Protein AF-A0AA36AHY8-F1 (afdb_monomer_lite)

InterPro domains:
  IPR036397 Ribonuclease H superfamily [G3DSA:3.30.420.10] (3-85)
  IPR038717 Tc1-like transposase, DDE domain [PF13358] (22-54)

Structure (mmCIF, N/CA/C/O backbone):
data_AF-A0AA36AHY8-F1
#
_entry.id   AF-A0AA36AHY8-F1
#
loop_
_atom_site.group_PDB
_atom_site.id
_atom_site.type_symbol
_atom_site.label_atom_id
_atom_site.label_alt_id
_atom_site.label_comp_id
_atom_site.label_asym_id
_atom_site.label_entity_id
_atom_site.label_seq_id
_atom_site.pdbx_PDB_ins_code
_atom_site.Cartn_x
_atom_site.Cartn_y
_atom_site.Cartn_z
_atom_site.occupancy
_atom_site.B_iso_or_equiv
_atom_site.auth_seq_id
_atom_site.auth_comp_id
_atom_site.auth_asym_id
_atom_site.auth_atom_id
_atom_site.pdbx_PDB_model_num
ATOM 1 N N . MET A 1 1 ? 35.018 -14.578 -18.865 1.00 33.97 1 MET A N 1
ATOM 2 C CA . MET A 1 1 ? 34.280 -14.774 -20.135 1.00 33.97 1 MET A CA 1
ATOM 3 C C . MET A 1 1 ? 32.958 -15.468 -19.832 1.00 33.97 1 MET A C 1
ATOM 5 O O . MET A 1 1 ? 32.950 -16.681 -19.749 1.00 33.97 1 MET A O 1
ATOM 9 N N . GLN A 1 2 ? 31.878 -14.711 -19.614 1.00 27.67 2 GLN A N 1
ATOM 10 C CA . GLN A 1 2 ? 30.485 -15.101 -19.892 1.00 27.67 2 GLN A CA 1
ATOM 11 C C . GLN A 1 2 ? 29.586 -13.899 -19.571 1.00 27.67 2 GLN A C 1
ATOM 13 O O . GLN A 1 2 ? 29.180 -13.683 -18.438 1.00 27.67 2 GLN A O 1
ATOM 18 N N . ARG A 1 3 ? 29.296 -13.090 -20.595 1.00 36.22 3 ARG A N 1
ATOM 19 C CA . ARG A 1 3 ? 28.196 -12.123 -20.554 1.00 36.22 3 ARG A CA 1
ATOM 20 C C . ARG A 1 3 ? 26.902 -12.928 -20.566 1.00 36.22 3 ARG A C 1
ATOM 22 O O . ARG A 1 3 ? 26.572 -13.514 -21.599 1.00 36.22 3 ARG A O 1
ATOM 29 N N . ARG A 1 4 ? 26.185 -13.003 -19.447 1.00 40.62 4 ARG A N 1
ATOM 30 C CA . ARG A 1 4 ? 24.897 -13.703 -19.384 1.00 40.62 4 ARG A CA 1
ATOM 31 C C . ARG A 1 4 ? 23.764 -12.689 -19.311 1.00 40.62 4 ARG A C 1
ATOM 33 O O . ARG A 1 4 ? 23.097 -12.542 -18.303 1.00 40.62 4 ARG A O 1
ATOM 40 N N . ILE A 1 5 ? 23.566 -12.006 -20.438 1.00 42.94 5 ILE A N 1
ATOM 41 C CA . ILE A 1 5 ? 22.341 -11.260 -20.734 1.00 42.94 5 ILE A CA 1
ATOM 42 C C . ILE A 1 5 ? 21.172 -12.234 -20.545 1.00 42.94 5 ILE A C 1
ATOM 44 O O . ILE A 1 5 ? 21.163 -13.300 -21.178 1.00 42.94 5 ILE A O 1
ATOM 48 N N . LEU A 1 6 ? 20.218 -11.890 -19.678 1.00 43.59 6 LEU A N 1
ATOM 49 C CA . LEU A 1 6 ? 18.932 -12.572 -19.553 1.00 43.59 6 LEU A CA 1
ATOM 50 C C . LEU A 1 6 ? 18.200 -12.440 -20.894 1.00 43.59 6 LEU A C 1
ATOM 52 O O . LEU A 1 6 ? 17.484 -11.481 -21.154 1.00 43.59 6 LEU A O 1
ATOM 56 N N . ARG A 1 7 ? 18.449 -13.373 -21.816 1.00 47.41 7 ARG A N 1
ATOM 57 C CA . ARG A 1 7 ? 17.703 -13.434 -23.071 1.00 47.41 7 ARG A CA 1
ATOM 58 C C . ARG A 1 7 ? 16.312 -13.965 -22.761 1.00 47.41 7 ARG A C 1
ATOM 60 O O . ARG A 1 7 ? 16.172 -15.101 -22.308 1.00 47.41 7 ARG A O 1
ATOM 67 N N . ASN A 1 8 ? 15.317 -13.138 -23.047 1.00 47.91 8 ASN A N 1
ATOM 68 C CA . ASN A 1 8 ? 13.907 -13.492 -23.082 1.00 47.91 8 ASN A CA 1
ATOM 69 C C . ASN A 1 8 ? 13.709 -14.768 -23.909 1.00 47.91 8 ASN A C 1
ATOM 71 O O . ASN A 1 8 ? 13.990 -14.788 -25.108 1.00 47.91 8 ASN A O 1
ATOM 75 N N . THR A 1 9 ? 13.224 -15.841 -23.289 1.00 50.59 9 THR A N 1
ATOM 76 C CA . THR A 1 9 ? 12.758 -17.014 -24.030 1.00 50.59 9 THR A CA 1
ATOM 77 C C . THR A 1 9 ? 11.267 -16.847 -24.277 1.00 50.59 9 THR A C 1
ATOM 79 O O . THR A 1 9 ? 10.461 -17.002 -23.360 1.00 50.59 9 THR A O 1
ATOM 82 N N . CYS A 1 10 ? 10.902 -16.512 -25.515 1.00 48.53 10 CYS A N 1
ATOM 83 C CA . CYS A 1 10 ? 9.528 -16.602 -25.996 1.00 48.53 10 CYS A CA 1
ATOM 84 C C . CYS A 1 10 ? 9.164 -18.094 -26.091 1.00 48.53 10 CYS A C 1
ATOM 86 O O . CYS A 1 10 ? 9.480 -18.768 -27.070 1.00 48.53 10 CYS A O 1
ATOM 88 N N . GLY A 1 11 ? 8.610 -18.637 -25.007 1.00 51.00 11 GLY A N 1
ATOM 89 C CA . GLY A 1 11 ? 8.014 -19.966 -24.979 1.00 51.00 11 GLY A CA 1
ATOM 90 C C . GLY A 1 11 ? 6.600 -19.901 -25.545 1.00 51.00 11 GLY A C 1
ATOM 91 O O . GLY A 1 11 ? 5.805 -19.053 -25.146 1.00 51.00 11 GLY A O 1
ATOM 92 N N . ILE A 1 12 ? 6.303 -20.801 -26.480 1.00 55.53 12 ILE A N 1
ATOM 93 C CA . ILE A 1 12 ? 4.987 -20.995 -27.096 1.00 55.53 12 ILE A CA 1
ATOM 94 C C . ILE A 1 12 ? 3.966 -21.253 -25.974 1.0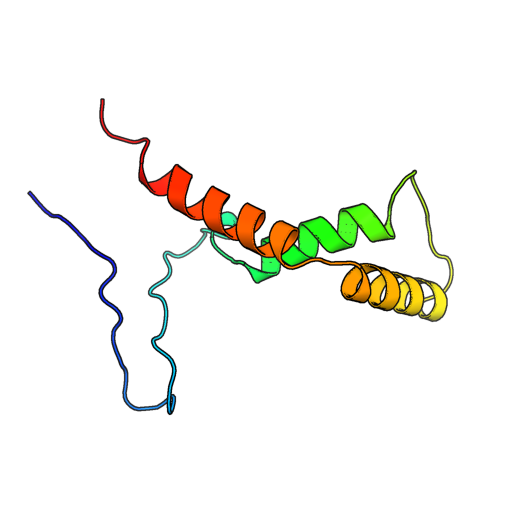0 55.53 12 ILE A C 1
ATOM 96 O O . ILE A 1 12 ? 3.988 -22.315 -25.359 1.00 55.53 12 ILE A O 1
ATOM 100 N N . GLY A 1 13 ? 3.110 -20.273 -25.667 1.00 54.59 13 GLY A N 1
ATOM 101 C CA . GLY A 1 13 ? 2.061 -20.431 -24.649 1.00 54.59 13 GLY A CA 1
ATOM 102 C C . GLY A 1 13 ? 1.480 -19.140 -24.071 1.00 54.59 13 GLY A C 1
ATOM 103 O O . GLY A 1 13 ? 0.330 -19.142 -23.647 1.00 54.59 13 GLY A O 1
ATOM 104 N N . PHE A 1 14 ? 2.213 -18.024 -24.109 1.00 51.06 14 PHE A N 1
ATOM 105 C CA . PHE A 1 14 ? 1.682 -16.706 -23.741 1.00 51.06 14 PHE A CA 1
ATOM 106 C C . PHE A 1 14 ? 1.637 -15.816 -24.977 1.00 51.06 14 PHE A C 1
ATOM 108 O O . PHE A 1 14 ? 2.670 -15.372 -25.477 1.00 51.06 14 PHE A O 1
ATOM 115 N N . SER A 1 15 ? 0.436 -15.568 -25.497 1.00 51.66 15 SER A N 1
ATOM 116 C CA . SER A 1 15 ? 0.250 -14.701 -26.659 1.00 51.66 15 SER A CA 1
ATOM 117 C C . SER A 1 15 ? 0.543 -13.247 -26.259 1.00 51.66 15 SER A C 1
ATOM 119 O O . SER A 1 15 ? -0.343 -12.545 -25.783 1.00 51.66 15 SER A O 1
ATOM 121 N N . GLY A 1 16 ? 1.805 -12.821 -26.398 1.00 58.22 16 GLY A N 1
ATOM 122 C CA . GLY A 1 16 ? 2.241 -11.426 -26.235 1.00 58.22 16 GLY A CA 1
ATOM 123 C C . GLY A 1 16 ? 3.174 -11.103 -25.058 1.00 58.22 16 GLY A C 1
ATOM 124 O O . GLY A 1 16 ? 3.484 -9.931 -24.874 1.00 58.22 16 GLY A O 1
ATOM 125 N N . GLY A 1 17 ? 3.652 -12.081 -24.277 1.00 57.09 17 GLY A N 1
ATOM 126 C CA . GLY A 1 17 ? 4.539 -11.831 -23.127 1.00 57.09 17 GLY A CA 1
ATOM 127 C C . GLY A 1 17 ? 5.801 -12.695 -23.131 1.00 57.09 17 GLY A C 1
ATOM 128 O O . GLY A 1 17 ? 5.720 -13.913 -23.272 1.00 57.09 17 GLY A O 1
ATOM 129 N N . CYS A 1 18 ? 6.974 -12.078 -22.952 1.00 61.47 18 CYS A N 1
ATOM 130 C CA . CYS A 1 18 ? 8.212 -12.802 -22.656 1.00 61.47 18 CYS A CA 1
ATOM 131 C C . CYS A 1 18 ? 8.271 -13.128 -21.158 1.00 61.47 18 CYS A C 1
ATOM 133 O O . CYS A 1 18 ? 8.096 -12.239 -20.328 1.00 61.47 18 CYS A O 1
ATOM 135 N N . LEU A 1 19 ? 8.546 -14.386 -20.807 1.00 62.41 19 LEU A N 1
ATOM 136 C CA . LEU A 1 19 ? 8.752 -14.779 -19.415 1.00 62.41 19 LEU A CA 1
ATOM 137 C C . LEU A 1 19 ? 10.145 -14.325 -18.954 1.00 62.41 19 LEU A C 1
ATOM 139 O O . LEU A 1 19 ? 11.155 -14.741 -19.527 1.00 62.41 19 LEU A O 1
ATOM 143 N N . MET A 1 20 ? 10.200 -13.492 -17.914 1.00 65.00 20 MET A N 1
ATOM 144 C CA . MET A 1 20 ? 11.455 -13.112 -17.259 1.00 65.00 20 MET A CA 1
ATOM 145 C C . MET A 1 20 ? 12.054 -14.331 -16.554 1.00 65.00 20 MET A C 1
ATOM 147 O O . MET A 1 20 ? 11.397 -14.969 -15.728 1.00 65.00 20 MET A O 1
ATOM 151 N N . LYS A 1 21 ? 13.306 -14.670 -16.880 1.00 58.81 21 LYS A N 1
ATOM 152 C CA . LYS A 1 21 ? 14.012 -15.776 -16.230 1.00 58.81 21 LYS A CA 1
ATOM 153 C C . LYS A 1 21 ? 14.544 -15.309 -14.882 1.00 58.81 21 LYS A C 1
ATOM 155 O O . LYS A 1 21 ? 15.531 -14.589 -14.806 1.00 58.81 21 LYS A O 1
ATOM 160 N N . TRP A 1 22 ? 13.874 -15.764 -13.842 1.00 63.16 22 TRP A N 1
ATOM 161 C CA . TRP A 1 22 ? 14.124 -15.388 -12.466 1.00 63.16 22 TRP A CA 1
ATOM 162 C C . TRP A 1 22 ? 15.049 -16.365 -11.743 1.00 63.16 22 TRP A C 1
ATOM 164 O O . TRP A 1 22 ? 14.913 -17.580 -11.902 1.00 63.16 22 TRP A O 1
ATOM 174 N N . LEU A 1 23 ? 15.987 -15.844 -10.949 1.00 53.81 23 LEU A N 1
ATOM 175 C CA . LEU A 1 23 ? 16.791 -16.665 -10.045 1.00 53.81 23 LEU A CA 1
ATOM 176 C C . LEU A 1 23 ? 15.949 -17.047 -8.812 1.00 53.81 23 LEU A C 1
ATOM 178 O O . LEU A 1 23 ? 15.159 -16.230 -8.330 1.00 53.81 23 LEU A O 1
ATOM 182 N N . PRO A 1 24 ? 16.064 -18.283 -8.298 1.00 49.31 24 PRO A N 1
ATOM 183 C CA . PRO A 1 24 ? 15.389 -18.660 -7.063 1.00 49.31 24 PRO A CA 1
ATOM 184 C C . PRO A 1 24 ? 15.889 -17.801 -5.888 1.00 49.31 24 PRO A C 1
ATOM 186 O O . PRO A 1 24 ? 17.086 -17.557 -5.768 1.00 49.31 24 PRO A O 1
ATOM 189 N N . CYS A 1 25 ? 14.963 -17.388 -5.014 1.00 54.06 25 CYS A N 1
ATOM 190 C CA . CYS A 1 25 ? 15.213 -16.626 -3.778 1.00 54.06 25 CYS A CA 1
ATOM 191 C C . CYS A 1 25 ? 15.644 -15.150 -3.926 1.00 54.06 25 CYS A C 1
ATOM 193 O O . CYS A 1 25 ? 16.320 -14.639 -3.038 1.00 54.06 25 CYS A O 1
ATOM 195 N N . SER A 1 26 ? 15.209 -14.435 -4.968 1.00 60.38 26 SER A N 1
ATOM 196 C CA . SER A 1 26 ? 15.472 -12.987 -5.118 1.00 60.38 26 SER A CA 1
ATOM 197 C C . SER A 1 26 ? 14.218 -12.114 -4.920 1.00 60.38 26 SER A C 1
ATOM 199 O O . SER A 1 26 ? 13.864 -11.383 -5.837 1.00 60.38 26 SER A O 1
ATOM 201 N N . PRO A 1 27 ? 13.499 -12.164 -3.777 1.00 57.41 27 PRO A N 1
ATOM 202 C CA . PRO A 1 27 ? 12.210 -11.466 -3.599 1.00 57.41 27 PRO A CA 1
ATOM 203 C C . PRO A 1 27 ? 12.270 -9.975 -3.965 1.00 57.41 27 PRO A C 1
ATOM 205 O O . PRO A 1 27 ? 11.302 -9.409 -4.467 1.00 57.41 27 PRO A O 1
ATOM 208 N N . ASP A 1 28 ? 13.441 -9.376 -3.803 1.00 57.66 28 ASP A N 1
ATOM 209 C CA . ASP A 1 28 ? 13.748 -7.992 -4.124 1.00 57.66 28 ASP A CA 1
ATOM 210 C C . ASP A 1 28 ? 13.664 -7.643 -5.615 1.00 57.66 28 ASP A C 1
ATOM 212 O O . ASP A 1 28 ? 13.631 -6.466 -5.949 1.00 57.66 28 ASP A O 1
ATOM 216 N N . LEU A 1 29 ? 13.729 -8.621 -6.520 1.00 61.44 29 LEU A N 1
ATOM 217 C CA . LEU A 1 29 ? 13.590 -8.392 -7.958 1.00 61.44 29 LEU A CA 1
ATOM 218 C C . LEU A 1 29 ? 12.107 -8.385 -8.378 1.00 61.44 29 LEU A C 1
ATOM 220 O O . LEU A 1 29 ? 11.819 -8.171 -9.552 1.00 61.44 29 LEU A O 1
ATOM 224 N N . ASN A 1 30 ? 11.160 -8.643 -7.451 1.00 70.81 30 ASN A N 1
ATOM 225 C CA . ASN A 1 30 ? 9.747 -8.892 -7.747 1.00 70.81 30 ASN A CA 1
ATOM 226 C C . ASN A 1 30 ? 8.979 -7.580 -7.655 1.00 70.81 30 ASN A C 1
ATOM 228 O O . ASN A 1 30 ? 8.742 -7.099 -6.543 1.00 70.81 30 ASN A O 1
ATOM 232 N N . PRO A 1 31 ? 8.530 -7.008 -8.788 1.00 70.00 31 PRO A N 1
ATOM 233 C CA . PRO A 1 31 ? 7.840 -5.722 -8.782 1.00 70.00 31 PRO A CA 1
ATOM 234 C C . PRO A 1 31 ? 6.603 -5.732 -7.879 1.00 70.00 31 PRO A C 1
ATOM 236 O O . PRO A 1 31 ? 6.267 -4.715 -7.274 1.00 70.00 31 PRO A O 1
ATOM 239 N N . ILE A 1 32 ? 5.958 -6.896 -7.726 1.00 78.50 32 ILE A N 1
ATOM 240 C CA . ILE A 1 32 ? 4.784 -7.038 -6.864 1.00 78.50 32 ILE A CA 1
ATOM 241 C C . ILE A 1 32 ? 5.144 -6.950 -5.373 1.00 78.50 32 ILE A C 1
ATOM 243 O O . ILE A 1 32 ? 4.416 -6.315 -4.620 1.00 78.50 32 ILE A O 1
ATOM 247 N N . GLU A 1 33 ? 6.285 -7.500 -4.940 1.00 80.12 33 GLU A N 1
ATOM 248 C CA . GLU A 1 33 ? 6.743 -7.429 -3.541 1.00 80.12 33 GLU A CA 1
ATOM 249 C C . GLU A 1 33 ? 7.126 -6.002 -3.153 1.00 80.12 33 GLU A C 1
ATOM 251 O O . GLU A 1 33 ? 6.849 -5.548 -2.033 1.00 80.12 33 GLU A O 1
ATOM 256 N N . ASN A 1 34 ? 7.694 -5.245 -4.095 1.00 79.25 34 ASN A N 1
ATOM 257 C CA . ASN A 1 34 ? 7.990 -3.846 -3.831 1.00 79.25 34 ASN A CA 1
ATOM 258 C C . ASN A 1 34 ? 6.714 -2.999 -3.747 1.00 79.25 34 ASN A C 1
ATOM 260 O O . ASN A 1 34 ? 6.576 -2.176 -2.837 1.00 79.25 34 ASN A O 1
ATOM 264 N N . LEU A 1 35 ? 5.732 -3.267 -4.613 1.00 84.69 35 LEU A N 1
ATOM 265 C CA . LEU A 1 35 ? 4.411 -2.647 -4.517 1.00 84.69 35 LEU A CA 1
ATOM 266 C C . LEU A 1 35 ? 3.740 -2.968 -3.173 1.00 84.69 35 LEU A C 1
ATOM 268 O O . LEU A 1 35 ? 3.255 -2.058 -2.498 1.00 84.69 35 LEU A O 1
ATOM 272 N N . TRP A 1 36 ? 3.778 -4.228 -2.726 1.00 86.69 36 TRP A N 1
ATOM 273 C CA . TRP A 1 36 ? 3.268 -4.619 -1.408 1.00 86.69 36 TRP A CA 1
ATOM 274 C C . TRP A 1 36 ? 3.935 -3.838 -0.274 1.00 86.69 36 TRP A C 1
ATOM 276 O O . TRP A 1 36 ? 3.273 -3.448 0.691 1.00 86.69 36 TRP A O 1
ATOM 286 N N . SER A 1 37 ? 5.235 -3.575 -0.380 1.00 85.94 37 SER A N 1
ATOM 287 C CA . SER A 1 37 ? 5.979 -2.795 0.612 1.00 85.94 37 SER A CA 1
ATOM 288 C C . SER A 1 37 ? 5.543 -1.326 0.650 1.00 85.94 37 SER A C 1
ATOM 290 O O . SER A 1 37 ? 5.344 -0.777 1.739 1.00 85.94 37 SER A O 1
ATOM 292 N N . VAL A 1 38 ? 5.303 -0.705 -0.510 1.00 87.38 38 VAL A N 1
ATOM 293 C CA . VAL A 1 38 ? 4.754 0.660 -0.606 1.00 87.38 38 VAL A CA 1
ATOM 294 C C . VAL A 1 38 ? 3.346 0.731 -0.013 1.00 87.38 38 VAL A C 1
ATOM 296 O O . VAL A 1 38 ? 3.070 1.611 0.807 1.00 87.38 38 VAL A O 1
ATOM 299 N N . LEU A 1 39 ? 2.474 -0.218 -0.364 1.00 91.69 39 LEU A N 1
ATOM 300 C CA . LEU A 1 39 ? 1.099 -0.269 0.135 1.00 91.69 39 LEU A CA 1
ATOM 301 C C . LEU A 1 39 ? 1.057 -0.424 1.656 1.00 91.69 39 LEU A C 1
ATOM 303 O O . LEU A 1 39 ? 0.392 0.363 2.328 1.00 91.69 39 LEU A O 1
ATOM 307 N N . LYS A 1 40 ? 1.827 -1.364 2.221 1.00 90.50 40 LYS A N 1
ATOM 308 C CA . LYS A 1 40 ? 1.922 -1.547 3.680 1.00 90.50 40 LYS A CA 1
ATOM 309 C C . LYS A 1 40 ? 2.337 -0.256 4.386 1.00 90.50 40 LYS A C 1
ATOM 311 O O . LYS A 1 40 ? 1.715 0.121 5.377 1.00 90.50 40 LYS A O 1
ATOM 316 N N . ARG A 1 41 ? 3.344 0.451 3.858 1.00 90.88 41 ARG A N 1
ATOM 317 C CA . ARG A 1 41 ? 3.826 1.716 4.438 1.00 90.88 41 ARG A CA 1
ATOM 318 C C . ARG A 1 41 ? 2.756 2.811 4.431 1.00 90.88 41 ARG A C 1
ATOM 320 O O . ARG A 1 41 ? 2.712 3.610 5.359 1.00 90.88 41 ARG A O 1
ATOM 327 N N . ARG A 1 42 ? 1.899 2.856 3.407 1.00 92.00 42 ARG A N 1
ATOM 328 C CA . ARG A 1 42 ? 0.803 3.836 3.308 1.00 92.00 42 ARG A CA 1
ATOM 329 C C . ARG A 1 42 ? -0.382 3.480 4.200 1.00 92.00 42 ARG A C 1
ATOM 331 O O . ARG A 1 42 ? -0.890 4.348 4.901 1.00 92.00 42 ARG A O 1
ATOM 338 N N . VAL A 1 43 ? -0.789 2.213 4.208 1.00 94.44 43 VAL A N 1
ATOM 339 C CA . VAL A 1 43 ? -1.940 1.729 4.989 1.00 94.44 43 VAL A CA 1
ATOM 340 C C . VAL A 1 43 ? -1.701 1.882 6.493 1.00 94.44 43 VAL A C 1
ATOM 342 O O . VAL A 1 43 ? -2.589 2.341 7.209 1.00 94.44 43 VAL A O 1
ATOM 345 N N . TYR A 1 44 ? -0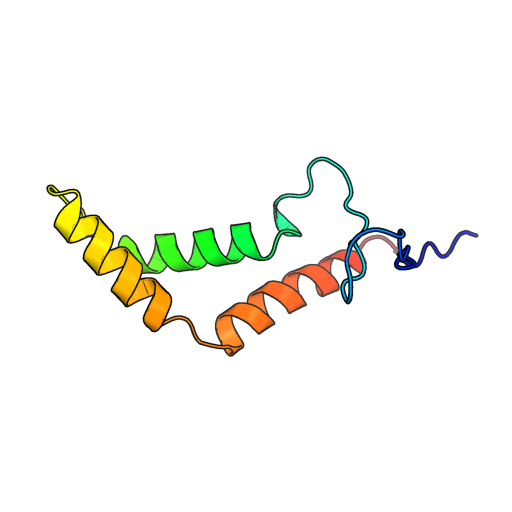.494 1.554 6.963 1.00 94.25 44 TYR A N 1
ATOM 346 C CA . TYR A 1 44 ? -0.113 1.592 8.382 1.00 94.25 44 TYR A CA 1
ATOM 347 C C . TYR A 1 44 ? 0.683 2.845 8.771 1.00 94.25 44 TYR A C 1
ATOM 349 O O . TYR A 1 44 ? 1.373 2.858 9.795 1.00 94.25 44 TYR A O 1
ATOM 357 N N . LYS A 1 45 ? 0.616 3.901 7.953 1.00 92.75 45 LYS A N 1
ATOM 358 C CA . LYS A 1 45 ? 1.300 5.165 8.232 1.00 92.75 45 LYS A CA 1
ATOM 359 C C . LYS A 1 45 ? 0.897 5.693 9.616 1.00 92.75 45 LYS A C 1
ATOM 361 O O . LYS A 1 45 ? -0.248 5.531 10.037 1.00 92.75 45 LYS A O 1
ATOM 366 N N . ASP A 1 46 ? 1.854 6.289 10.324 1.00 92.38 46 ASP A N 1
ATOM 367 C CA . ASP A 1 46 ? 1.655 6.914 11.639 1.00 92.38 46 ASP A CA 1
ATOM 368 C C . ASP A 1 46 ? 1.110 5.948 12.714 1.00 92.38 46 ASP A C 1
ATOM 370 O O . ASP A 1 46 ? 0.467 6.355 13.677 1.00 92.38 46 ASP A O 1
ATOM 374 N N . GLY A 1 47 ? 1.361 4.642 12.549 1.00 89.44 47 GLY A N 1
ATOM 375 C CA . GLY A 1 47 ? 0.910 3.613 13.487 1.00 89.44 47 GLY A CA 1
ATOM 376 C C . GLY A 1 47 ? -0.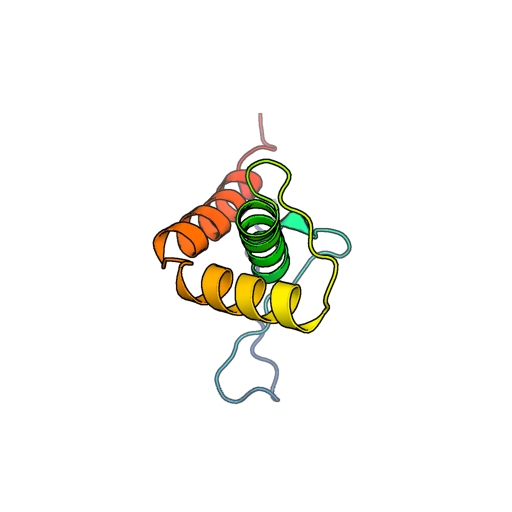590 3.320 13.410 1.00 89.44 47 GLY A C 1
ATOM 377 O O . GLY A 1 47 ? -1.139 2.730 14.340 1.00 89.44 47 GLY A O 1
ATOM 378 N N . ARG A 1 48 ? -1.264 3.716 12.320 1.00 92.00 48 ARG A N 1
ATOM 379 C CA . ARG A 1 48 ? -2.688 3.440 12.094 1.00 92.00 48 ARG A CA 1
ATOM 380 C C . ARG A 1 48 ? -2.975 1.944 12.228 1.00 92.00 48 ARG A C 1
ATOM 382 O O . ARG A 1 48 ? -2.314 1.124 11.604 1.00 92.00 48 ARG A O 1
ATOM 389 N N . GLN A 1 49 ? -3.997 1.590 13.002 1.00 93.38 49 GLN A N 1
ATOM 390 C CA . GLN A 1 49 ? -4.483 0.217 13.144 1.00 93.38 49 GLN A CA 1
ATOM 391 C C . GLN A 1 49 ? -5.961 0.126 12.769 1.00 93.38 49 GLN A C 1
ATOM 393 O O . GLN A 1 49 ? -6.689 1.118 12.798 1.00 93.38 49 GLN A O 1
ATOM 398 N N . PHE A 1 50 ? -6.405 -1.079 12.419 1.00 92.69 50 PHE A N 1
ATOM 399 C CA . PHE A 1 50 ? -7.767 -1.341 11.967 1.00 92.69 50 PHE A CA 1
ATOM 400 C C . PHE A 1 50 ? -8.386 -2.454 12.808 1.00 92.69 50 PHE A C 1
ATOM 402 O O . PHE A 1 50 ? -7.806 -3.527 12.946 1.00 92.69 50 PHE A O 1
ATOM 409 N N . SER A 1 51 ? -9.582 -2.208 13.340 1.00 92.12 51 SER A N 1
ATOM 410 C CA . SER A 1 51 ? -10.372 -3.192 14.093 1.00 92.12 51 SER A CA 1
ATOM 411 C C . SER A 1 51 ? -11.398 -3.933 13.226 1.00 92.12 51 SER A C 1
ATOM 413 O O . SER A 1 51 ? -11.976 -4.925 13.663 1.00 92.12 51 SER A O 1
ATOM 415 N N . SER A 1 52 ? -11.619 -3.475 11.988 1.00 95.56 52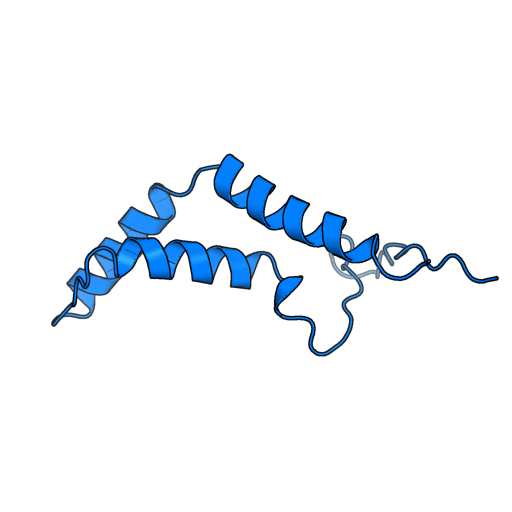 SER A N 1
ATOM 416 C CA . SER A 1 52 ? -12.558 -4.064 11.030 1.00 95.56 52 SER A CA 1
ATOM 417 C C . SER A 1 52 ? -11.863 -4.399 9.716 1.00 95.56 52 SER A C 1
ATOM 419 O O . SER A 1 52 ? -11.102 -3.592 9.178 1.00 95.56 52 SER A O 1
ATOM 421 N N . LYS A 1 53 ? -12.188 -5.574 9.164 1.00 94.69 53 LYS A N 1
ATOM 422 C CA . LYS A 1 53 ? -11.711 -6.004 7.841 1.00 94.69 53 LYS A CA 1
ATOM 423 C C . LYS A 1 53 ? -12.171 -5.061 6.730 1.00 94.69 53 LYS A C 1
ATOM 425 O O . LYS A 1 53 ? -11.410 -4.834 5.802 1.00 94.69 53 LYS A O 1
ATOM 430 N N . VAL A 1 54 ? -13.377 -4.499 6.844 1.00 96.12 54 VAL A N 1
ATOM 431 C CA . VAL A 1 54 ? -13.923 -3.555 5.854 1.00 96.12 54 VAL A CA 1
ATOM 432 C C . VAL A 1 54 ? -13.090 -2.276 5.840 1.00 96.12 54 VAL A C 1
ATOM 434 O O . VAL A 1 54 ? -12.589 -1.886 4.798 1.00 96.12 54 VAL A O 1
ATOM 437 N N . ALA A 1 55 ? -12.820 -1.705 7.017 1.00 93.19 55 ALA A N 1
ATOM 438 C CA . ALA A 1 55 ? -12.010 -0.492 7.131 1.00 93.19 55 ALA A CA 1
ATOM 439 C C . ALA A 1 55 ? -10.563 -0.691 6.643 1.00 93.19 55 ALA A C 1
ATOM 441 O O . ALA A 1 55 ? -9.971 0.225 6.076 1.00 93.19 55 ALA A O 1
ATOM 442 N N . LEU A 1 56 ? -9.990 -1.881 6.863 1.00 95.31 56 LEU A N 1
ATOM 443 C CA . LEU A 1 56 ? -8.685 -2.236 6.307 1.00 95.31 56 LEU A CA 1
ATOM 444 C C . LEU A 1 56 ? -8.742 -2.336 4.778 1.00 95.31 56 LEU A C 1
ATOM 446 O O . LEU A 1 56 ? -7.838 -1.848 4.107 1.00 95.31 56 LEU A O 1
ATOM 450 N N . TRP A 1 57 ? -9.788 -2.961 4.235 1.00 95.62 57 TRP A N 1
ATOM 451 C CA . TRP A 1 57 ? -9.956 -3.111 2.794 1.00 95.62 57 TRP A CA 1
ATOM 452 C C . TRP A 1 57 ? -10.095 -1.761 2.092 1.00 95.62 57 TRP A C 1
ATOM 454 O O . TRP A 1 57 ? -9.368 -1.509 1.136 1.00 95.62 57 TRP A O 1
ATOM 464 N N . ASP A 1 58 ? -10.930 -0.867 2.620 1.00 95.00 58 ASP A N 1
ATOM 465 C CA . ASP A 1 58 ? -11.098 0.485 2.078 1.00 95.00 58 ASP A CA 1
ATOM 466 C C . ASP A 1 58 ? -9.765 1.247 2.084 1.00 95.00 58 ASP A C 1
ATOM 468 O O . ASP A 1 58 ? -9.356 1.807 1.072 1.00 95.00 58 ASP A O 1
ATOM 472 N N . ALA A 1 59 ? -9.005 1.167 3.183 1.00 94.19 59 ALA A N 1
ATOM 473 C CA . ALA A 1 59 ? -7.690 1.799 3.261 1.00 94.19 59 ALA A CA 1
ATOM 474 C C . ALA A 1 59 ? -6.666 1.210 2.275 1.00 94.19 59 ALA A C 1
ATOM 476 O O . ALA A 1 59 ? -5.800 1.940 1.794 1.00 94.19 59 ALA A O 1
ATOM 477 N N . ILE A 1 60 ? -6.736 -0.092 1.979 1.00 94.38 60 ILE A N 1
ATOM 478 C CA . ILE A 1 60 ? -5.894 -0.728 0.956 1.00 94.38 60 ILE A CA 1
ATOM 479 C C . ILE A 1 60 ? -6.280 -0.223 -0.435 1.00 94.38 60 ILE A C 1
ATOM 481 O O . ILE A 1 60 ? -5.389 0.092 -1.223 1.00 94.38 60 ILE A O 1
ATOM 485 N N . VAL A 1 61 ? -7.579 -0.128 -0.733 1.00 94.75 61 VAL A N 1
ATOM 486 C CA . VAL A 1 61 ? -8.082 0.384 -2.016 1.00 94.75 61 VAL A CA 1
ATOM 487 C 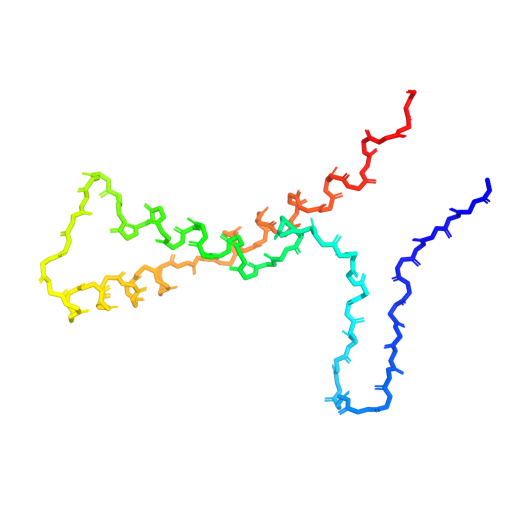C . VAL A 1 61 ? -7.649 1.835 -2.217 1.00 94.75 61 VAL A C 1
ATOM 489 O O . VAL A 1 61 ? -7.059 2.148 -3.251 1.00 94.75 61 VAL A O 1
ATOM 492 N N . ASP A 1 62 ? -7.838 2.689 -1.211 1.00 94.00 62 ASP A N 1
ATOM 493 C CA . ASP A 1 62 ? -7.400 4.088 -1.239 1.00 94.00 62 ASP A CA 1
ATOM 494 C C . ASP A 1 62 ? -5.880 4.195 -1.435 1.00 94.00 62 ASP A C 1
ATOM 496 O O . ASP A 1 62 ? -5.386 4.952 -2.277 1.00 94.00 62 ASP A O 1
ATOM 500 N N . ALA A 1 63 ? -5.110 3.396 -0.686 1.00 92.94 63 ALA A N 1
ATOM 501 C CA . ALA A 1 63 ? -3.659 3.369 -0.810 1.00 92.94 63 ALA A CA 1
ATOM 502 C C . ALA A 1 63 ? -3.222 2.934 -2.213 1.00 92.94 63 ALA A C 1
ATOM 504 O O . ALA A 1 63 ? -2.316 3.555 -2.765 1.00 92.94 63 ALA A O 1
ATOM 505 N N . ALA A 1 64 ? -3.869 1.927 -2.803 1.00 91.31 64 ALA A N 1
ATOM 506 C CA . ALA A 1 64 ? -3.572 1.449 -4.148 1.00 91.31 64 ALA A CA 1
ATOM 507 C C . ALA A 1 64 ? -3.900 2.484 -5.228 1.00 91.31 64 ALA A C 1
ATOM 509 O O . ALA A 1 64 ? -3.095 2.683 -6.133 1.00 91.31 64 ALA A O 1
ATOM 510 N N . GLN A 1 65 ? -5.023 3.194 -5.105 1.00 91.94 65 GLN A N 1
ATOM 511 C CA . GLN A 1 65 ? -5.393 4.268 -6.033 1.00 91.94 65 GLN A CA 1
ATOM 512 C C . GLN A 1 65 ? -4.435 5.464 -5.967 1.00 91.94 65 GLN A C 1
ATOM 514 O O . GLN A 1 65 ? -4.251 6.164 -6.958 1.00 91.94 65 GLN A O 1
ATOM 519 N N . SER A 1 66 ? -3.802 5.689 -4.814 1.00 90.50 66 SER A N 1
ATOM 520 C CA . SER A 1 66 ? -2.809 6.754 -4.641 1.00 90.50 66 SER A CA 1
ATOM 521 C C . SER A 1 66 ? -1.413 6.417 -5.184 1.00 90.50 66 SER A C 1
ATOM 523 O O . SER A 1 66 ? -0.531 7.277 -5.145 1.00 90.50 66 SER A O 1
ATOM 525 N N . VAL A 1 67 ? -1.140 5.167 -5.591 1.00 88.25 67 VAL A N 1
ATOM 526 C CA . VAL A 1 67 ? 0.182 4.770 -6.118 1.00 88.25 67 VAL A CA 1
ATOM 527 C C . VAL A 1 67 ? 0.379 5.406 -7.483 1.00 88.25 67 VAL A C 1
ATOM 529 O O . VAL A 1 67 ? -0.427 5.196 -8.387 1.00 88.25 67 VAL A O 1
ATOM 532 N N . THR A 1 68 ? 1.452 6.181 -7.635 1.00 86.12 68 THR A N 1
ATOM 533 C CA . THR A 1 68 ? 1.758 6.836 -8.904 1.00 86.12 68 THR A CA 1
ATOM 534 C C . THR A 1 68 ? 2.721 5.993 -9.733 1.00 86.12 68 THR A C 1
ATOM 536 O O . THR A 1 68 ? 3.333 5.033 -9.254 1.00 86.12 68 THR A O 1
ATOM 539 N N . GLN A 1 69 ? 2.859 6.338 -11.012 1.00 79.12 69 GLN A N 1
ATOM 540 C CA . GLN A 1 69 ? 3.760 5.627 -11.912 1.00 79.12 69 GLN A CA 1
ATOM 541 C C . GLN A 1 69 ? 5.226 5.769 -11.469 1.00 79.12 69 GLN A C 1
ATOM 543 O O . GLN A 1 69 ? 6.009 4.833 -11.615 1.00 79.12 69 GLN A O 1
ATOM 548 N N . GLU A 1 70 ? 5.587 6.900 -10.865 1.00 80.00 70 GLU A N 1
ATOM 549 C CA . GLU A 1 70 ? 6.929 7.180 -10.354 1.00 80.00 70 GLU A CA 1
ATOM 550 C C . GLU A 1 70 ? 7.308 6.260 -9.189 1.00 80.00 70 GLU A C 1
ATOM 552 O O . GLU A 1 70 ? 8.460 5.828 -9.111 1.00 80.00 70 GLU A O 1
ATOM 557 N N . ASP A 1 71 ? 6.356 5.900 -8.320 1.00 76.88 71 ASP A N 1
ATOM 558 C CA . ASP A 1 71 ? 6.590 4.921 -7.252 1.00 76.88 71 ASP A CA 1
ATOM 559 C C . ASP A 1 71 ? 6.989 3.561 -7.846 1.00 76.88 71 ASP A C 1
ATOM 561 O O . ASP A 1 71 ? 7.910 2.901 -7.360 1.00 76.88 71 ASP A O 1
ATOM 565 N N . ILE A 1 72 ? 6.325 3.152 -8.930 1.00 74.81 72 ILE A N 1
ATOM 566 C CA . ILE A 1 72 ? 6.559 1.875 -9.620 1.00 74.81 72 ILE A CA 1
ATOM 567 C C . ILE A 1 72 ? 7.88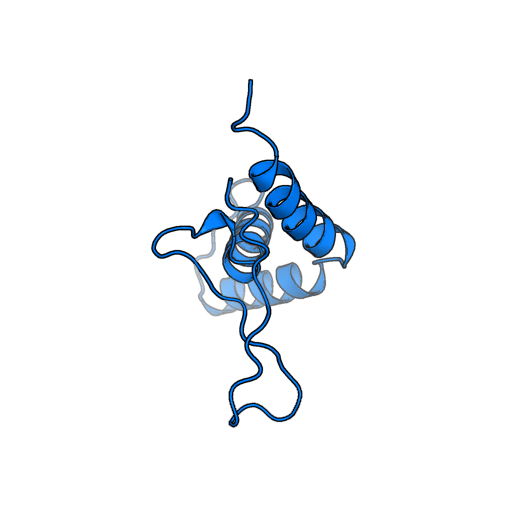1 1.909 -10.402 1.00 74.81 72 ILE A C 1
ATOM 569 O O . ILE A 1 72 ? 8.640 0.939 -10.384 1.00 74.81 72 ILE A O 1
ATOM 573 N N . ILE A 1 73 ? 8.199 3.026 -11.057 1.00 72.94 73 ILE A N 1
ATOM 574 C CA . ILE A 1 73 ? 9.454 3.188 -11.803 1.00 72.94 73 ILE A CA 1
ATOM 575 C C . ILE A 1 73 ? 10.649 3.225 -10.846 1.00 72.94 73 ILE A C 1
ATOM 577 O O . ILE A 1 73 ? 11.616 2.504 -11.063 1.00 72.94 73 ILE A O 1
ATOM 581 N N . THR A 1 74 ? 10.567 3.978 -9.745 1.00 75.31 74 THR A N 1
ATOM 582 C CA . THR A 1 74 ? 11.624 4.022 -8.715 1.00 75.31 74 THR A CA 1
ATOM 583 C C . THR A 1 74 ? 11.895 2.630 -8.144 1.00 75.31 74 THR A C 1
ATOM 585 O O . THR A 1 74 ? 13.044 2.230 -7.969 1.00 75.31 74 THR A O 1
ATOM 588 N N . SER A 1 75 ? 10.826 1.862 -7.914 1.00 65.94 75 SER A N 1
ATOM 589 C CA . SER A 1 75 ? 10.899 0.461 -7.488 1.00 65.94 75 SER A CA 1
ATOM 590 C C . SER A 1 75 ? 11.657 -0.426 -8.474 1.00 65.94 75 SER A C 1
ATOM 592 O O . SER A 1 75 ? 12.407 -1.303 -8.061 1.00 65.94 75 SER A O 1
ATOM 594 N N . THR A 1 76 ? 11.435 -0.203 -9.769 1.00 66.25 76 THR A N 1
ATOM 595 C CA . THR A 1 76 ? 12.012 -1.008 -10.850 1.00 66.25 76 THR A CA 1
ATOM 596 C C . THR A 1 76 ? 13.474 -0.627 -11.095 1.00 66.25 76 THR A C 1
ATOM 598 O O . THR A 1 76 ? 14.323 -1.504 -11.172 1.00 66.25 76 THR A O 1
ATOM 601 N N . ASN A 1 77 ? 13.805 0.667 -11.095 1.00 66.12 77 ASN A N 1
ATOM 602 C CA . ASN A 1 77 ? 15.179 1.146 -11.294 1.00 66.12 77 ASN A CA 1
ATOM 603 C C . ASN A 1 77 ? 16.126 0.700 -10.163 1.00 66.12 77 ASN A C 1
ATOM 605 O O . ASN A 1 77 ? 17.270 0.346 -10.419 1.00 66.12 77 ASN A O 1
ATOM 609 N N . SER A 1 78 ? 15.637 0.618 -8.918 1.00 62.47 78 SER A N 1
ATOM 610 C CA . SER A 1 78 ? 16.416 0.065 -7.796 1.00 62.47 78 SER A CA 1
ATOM 611 C C . SER A 1 78 ? 16.767 -1.425 -7.966 1.00 62.47 78 SER A C 1
ATOM 613 O O . SER A 1 78 ? 17.592 -1.954 -7.214 1.00 62.47 78 SER A O 1
ATOM 615 N N . MET A 1 79 ? 16.118 -2.142 -8.887 1.00 61.19 79 MET A N 1
ATOM 616 C CA . MET A 1 79 ? 16.483 -3.515 -9.237 1.00 61.19 79 MET A CA 1
ATOM 617 C C . MET A 1 79 ? 17.649 -3.530 -10.227 1.00 61.19 79 MET A C 1
ATOM 619 O O . MET A 1 79 ? 18.589 -4.284 -9.997 1.00 61.19 79 MET A O 1
ATOM 623 N N . ASP A 1 80 ? 17.628 -2.648 -11.232 1.00 57.69 80 ASP A N 1
ATOM 624 C CA . ASP A 1 80 ? 18.682 -2.524 -12.250 1.00 57.69 80 ASP A CA 1
ATOM 625 C C . ASP A 1 80 ? 20.033 -2.086 -11.652 1.00 57.69 80 ASP A C 1
ATOM 627 O O . ASP A 1 80 ? 21.082 -2.589 -12.055 1.00 57.69 80 ASP A O 1
ATOM 631 N N . ASP A 1 81 ? 20.028 -1.209 -10.640 1.00 57.50 81 ASP A N 1
ATOM 632 C CA . ASP A 1 81 ? 21.263 -0.732 -9.992 1.00 57.50 81 ASP A CA 1
ATOM 633 C C . ASP A 1 81 ? 22.025 -1.841 -9.239 1.00 57.50 81 ASP A C 1
ATOM 635 O O . ASP A 1 81 ? 23.241 -1.765 -9.062 1.00 57.50 81 ASP A O 1
ATOM 639 N N . ARG A 1 82 ? 21.340 -2.911 -8.815 1.00 56.44 82 ARG A N 1
ATOM 640 C CA . ARG A 1 82 ? 21.957 -4.014 -8.053 1.00 56.44 82 ARG A CA 1
ATOM 641 C C . ARG A 1 82 ? 22.664 -5.043 -8.926 1.00 56.44 82 ARG A C 1
ATOM 643 O O . ARG A 1 82 ? 23.472 -5.812 -8.413 1.00 56.44 82 ARG A O 1
ATOM 650 N N . ASP A 1 83 ? 22.419 -5.024 -10.232 1.00 50.19 83 ASP A N 1
ATOM 651 C CA . ASP A 1 83 ? 23.138 -5.859 -11.196 1.00 50.19 83 ASP A CA 1
ATOM 652 C C . ASP A 1 83 ? 24.543 -5.303 -11.531 1.00 50.19 83 ASP A C 1
ATOM 654 O O . ASP A 1 83 ? 25.298 -5.940 -12.271 1.00 50.19 83 ASP A O 1
ATOM 658 N N . VAL A 1 84 ? 24.923 -4.128 -11.001 1.00 51.56 84 VAL A N 1
ATOM 659 C CA . VAL A 1 84 ? 26.150 -3.403 -11.390 1.00 51.56 84 VAL A CA 1
ATOM 660 C C . VAL A 1 84 ? 27.320 -3.566 -10.398 1.00 51.56 84 VAL A C 1
ATOM 662 O O . VAL A 1 84 ? 28.462 -3.298 -10.766 1.00 51.56 84 VAL A O 1
ATOM 665 N N . GLU A 1 85 ? 27.104 -4.059 -9.174 1.00 43.84 85 GLU A N 1
ATOM 666 C CA . GLU A 1 85 ? 28.054 -3.843 -8.061 1.00 43.84 85 GLU A CA 1
ATOM 667 C C . GLU A 1 85 ? 28.904 -5.049 -7.595 1.00 43.84 85 GLU A C 1
ATOM 669 O O . GLU A 1 85 ? 29.297 -5.105 -6.435 1.00 43.84 85 GLU A O 1
ATOM 674 N N . ASP A 1 86 ? 29.268 -5.995 -8.471 1.00 42.62 86 ASP A N 1
ATOM 675 C CA . ASP A 1 86 ? 30.207 -7.084 -8.103 1.00 42.62 86 ASP A CA 1
ATOM 676 C C . ASP A 1 86 ? 31.459 -7.180 -8.986 1.00 42.62 86 ASP A C 1
ATOM 678 O O . ASP A 1 86 ? 31.937 -8.277 -9.226 1.00 42.62 86 ASP A O 1
ATOM 682 N N . HIS A 1 87 ? 32.038 -6.084 -9.493 1.00 36.69 87 HIS A N 1
ATOM 683 C CA . HIS A 1 87 ? 33.358 -6.158 -10.151 1.00 36.69 87 HIS A CA 1
ATOM 684 C C . HIS A 1 87 ? 34.259 -4.938 -9.865 1.00 36.69 87 HIS A C 1
ATOM 686 O O . HIS A 1 87 ? 34.483 -4.106 -10.746 1.00 36.69 87 HIS A O 1
ATOM 692 N N . THR A 1 88 ? 34.861 -4.899 -8.672 1.00 38.44 88 THR A N 1
ATOM 693 C CA . THR A 1 88 ? 36.238 -4.394 -8.470 1.00 38.44 88 THR A CA 1
ATOM 694 C C . THR A 1 88 ? 37.025 -5.361 -7.612 1.00 38.44 88 THR A C 1
ATOM 696 O O . THR A 1 88 ? 36.477 -5.749 -6.558 1.00 38.44 88 THR A O 1
#

pLDDT: mean 70.74, std 19.68, range [27.67, 96.12]

Foldseek 3Di:
DDDDDQDFDPDPDDDPDTDGDDDPPPCLQPLVSLVVVQLVCQLCPPNDDDPDPVSSVVSSVVSVVPDDPVSSVVSNVVNVVVVPPDDD

Radius of gyration: 17.79 Å; chains: 1; bounding box: 50×28×41 Å

Sequence (88 aa):
MQRRILRNTCGIGFSGGCLMKWLPCSPDLNPIENLWSVLKRRVYKDGRQFSSKVALWDAIVDAAQSVTQEDIITSTNSMDDRDVEDHT

Organism: Octopus vulgaris (NCBI:txid6645)

Secondary structure (DSSP, 8-state):
--------B--TTSTT-PBP-PPTT-GGG-HHHHHHHHHHHHHTGGG---SSHHHHHHHHHHHHHT--HHHHHHHHHHHHGGGS-S--